Protein AF-A0A074TJ88-F1 (afdb_monomer)

Solvent-accessible surface area (backbone atoms only — not comparable to full-atom values): 9014 Å² total; per-residue (Å²): 134,86,76,82,74,73,78,75,75,87,79,49,39,35,32,52,42,51,33,33,94,78,46,68,52,64,68,56,38,50,53,53,40,47,74,76,58,37,56,82,38,67,63,86,94,41,81,66,31,51,64,37,67,26,76,48,62,94,65,86,77,88,73,52,76,86,62,36,51,47,54,51,55,48,52,56,52,35,54,70,69,42,53,66,75,23,32,40,35,22,57,31,51,48,57,56,15,88,34,39,71,50,24,49,54,45,51,56,52,42,34,71,16,40,25,29,44,31,30,57,48,41,91,97,70,50,58,50,76,46,53,83,85,62,88,54,63,70,56,35,52,48,11,45,52,49,46,49,50,41,52,52,55,56,56,62,78,74,111

Structure (mmCIF, N/CA/C/O backbone):
data_AF-A0A074TJ88-F1
#
_entry.id   AF-A0A074TJ88-F1
#
loop_
_atom_site.group_PDB
_atom_site.id
_atom_site.type_symbol
_atom_site.label_atom_id
_atom_site.label_alt_id
_atom_site.label_comp_id
_atom_site.label_asym_id
_atom_site.label_entity_id
_atom_site.label_seq_id
_atom_site.pdbx_PDB_ins_code
_atom_site.Cartn_x
_atom_site.Cartn_y
_atom_site.Cartn_z
_atom_site.occupancy
_atom_site.B_iso_or_equiv
_atom_site.auth_seq_id
_atom_site.auth_comp_id
_atom_site.auth_asym_id
_atom_site.auth_atom_id
_atom_site.pdbx_PDB_model_num
ATOM 1 N N . MET A 1 1 ? -37.542 12.153 -9.219 1.00 39.81 1 MET A N 1
ATOM 2 C CA . MET A 1 1 ? -37.412 10.948 -8.377 1.00 39.81 1 MET A CA 1
ATOM 3 C C . MET A 1 1 ? -36.033 11.041 -7.767 1.00 39.81 1 MET A C 1
ATOM 5 O O . MET A 1 1 ? -35.062 10.624 -8.385 1.00 39.81 1 MET A O 1
ATOM 9 N N . ASP A 1 2 ? -35.945 11.736 -6.639 1.00 44.16 2 ASP A N 1
ATOM 10 C CA . ASP A 1 2 ? -34.707 11.843 -5.881 1.00 44.16 2 ASP A CA 1
ATOM 11 C C . ASP A 1 2 ? -34.489 10.497 -5.201 1.00 44.16 2 ASP A C 1
ATOM 13 O O . ASP A 1 2 ? -35.226 10.100 -4.301 1.00 44.16 2 ASP A O 1
ATOM 17 N N . ILE A 1 3 ? -33.546 9.729 -5.740 1.00 47.38 3 ILE A N 1
ATOM 18 C CA . ILE A 1 3 ? -33.059 8.529 -5.078 1.00 47.38 3 ILE A CA 1
ATOM 19 C C . ILE A 1 3 ? -32.165 9.051 -3.961 1.00 47.38 3 ILE A C 1
ATOM 21 O O . ILE A 1 3 ? -31.015 9.412 -4.216 1.00 47.38 3 ILE A O 1
ATOM 25 N N . ASP A 1 4 ? -32.707 9.113 -2.747 1.00 45.78 4 ASP A N 1
ATOM 26 C CA . ASP A 1 4 ? -31.917 9.218 -1.525 1.00 45.78 4 ASP A CA 1
ATOM 27 C C . ASP A 1 4 ? -30.927 8.046 -1.511 1.00 45.78 4 ASP A C 1
ATOM 29 O O . ASP A 1 4 ? -31.237 6.927 -1.091 1.00 45.78 4 ASP A O 1
ATOM 33 N N . LYS A 1 5 ? -29.722 8.279 -2.040 1.00 50.97 5 LYS A N 1
ATOM 34 C CA . LYS A 1 5 ? -28.580 7.395 -1.837 1.00 50.97 5 LYS A CA 1
ATOM 35 C C . LYS A 1 5 ? -28.276 7.452 -0.345 1.00 50.97 5 LYS A C 1
ATOM 37 O O . LYS A 1 5 ? -27.630 8.389 0.115 1.00 50.97 5 LYS A O 1
ATOM 42 N N . LYS A 1 6 ? -28.760 6.464 0.411 1.00 50.66 6 LYS A N 1
ATOM 43 C CA . LYS A 1 6 ? -28.218 6.176 1.740 1.00 50.66 6 LYS A CA 1
ATOM 44 C C . LYS A 1 6 ? -26.708 6.034 1.579 1.00 50.66 6 LYS A C 1
ATOM 46 O O . LYS A 1 6 ? -26.261 5.219 0.776 1.00 50.66 6 LYS A O 1
ATOM 51 N N . GLU A 1 7 ? -25.948 6.871 2.277 1.00 57.66 7 GLU A N 1
ATOM 52 C CA . GLU A 1 7 ? -24.503 6.703 2.367 1.00 57.66 7 GLU A CA 1
ATOM 53 C C . GLU A 1 7 ? -24.240 5.321 2.968 1.00 57.66 7 GLU A C 1
ATOM 55 O O . GLU A 1 7 ? -24.730 5.013 4.058 1.00 57.66 7 GLU A O 1
ATOM 60 N N . ASP A 1 8 ? -23.535 4.461 2.230 1.00 61.97 8 ASP A N 1
ATOM 61 C CA . ASP A 1 8 ? -23.137 3.165 2.762 1.00 61.97 8 ASP A CA 1
ATOM 62 C C . ASP A 1 8 ? -22.222 3.400 3.973 1.00 61.97 8 ASP A C 1
ATOM 64 O O . ASP A 1 8 ? -21.281 4.201 3.881 1.00 61.97 8 ASP A O 1
ATOM 68 N N . PRO A 1 9 ? -22.472 2.731 5.114 1.00 72.88 9 PRO A N 1
ATOM 69 C CA . PRO A 1 9 ? -21.611 2.864 6.276 1.00 72.88 9 PRO A CA 1
ATOM 70 C C . PRO A 1 9 ? -20.179 2.465 5.907 1.00 72.88 9 PRO A C 1
ATOM 72 O O . PRO A 1 9 ? -19.951 1.537 5.124 1.00 72.88 9 PRO A O 1
ATOM 75 N N . PHE A 1 10 ? -19.203 3.179 6.471 1.00 84.69 10 PHE A N 1
ATOM 76 C CA . PHE A 1 10 ? -17.795 2.874 6.250 1.00 84.69 10 PHE A CA 1
ATOM 77 C C . PHE A 1 10 ? -17.497 1.421 6.649 1.00 84.69 10 PHE A C 1
ATOM 79 O O . PHE A 1 10 ? -17.862 0.980 7.737 1.00 84.69 10 PHE A O 1
ATOM 86 N N . ASN A 1 11 ? -16.848 0.677 5.756 1.00 87.25 11 ASN A N 1
ATOM 87 C CA . ASN A 1 11 ? -16.689 -0.774 5.864 1.00 87.25 11 ASN A CA 1
ATOM 88 C C . ASN A 1 11 ? -15.277 -1.213 6.293 1.00 87.25 11 ASN A C 1
ATOM 90 O O . ASN A 1 11 ? -14.904 -2.365 6.069 1.00 87.25 11 ASN A O 1
ATOM 94 N N . GLY A 1 12 ? -14.478 -0.297 6.848 1.00 91.75 12 GLY A N 1
ATOM 95 C CA . GLY A 1 12 ? -13.109 -0.582 7.285 1.00 91.75 12 GLY A CA 1
ATOM 96 C C . GLY A 1 12 ? -12.095 -0.722 6.147 1.00 91.75 12 GLY A C 1
ATOM 97 O O . GLY A 1 12 ? -10.957 -1.113 6.390 1.00 91.75 12 GLY A O 1
ATOM 98 N N . LYS A 1 13 ? -12.469 -0.439 4.890 1.00 95.00 13 LYS A N 1
ATOM 99 C CA . LYS A 1 13 ? -11.577 -0.584 3.730 1.00 95.00 13 LYS A CA 1
ATOM 100 C C . LYS A 1 13 ? -11.012 0.754 3.278 1.00 95.00 13 LYS A C 1
ATOM 102 O O . LYS A 1 13 ? -11.714 1.587 2.706 1.00 95.00 13 LYS A O 1
ATOM 107 N N . TRP A 1 14 ? -9.709 0.906 3.455 1.00 96.06 14 TRP A N 1
ATOM 108 C CA . TRP A 1 14 ? -8.914 2.029 2.972 1.00 96.06 14 TRP A CA 1
ATOM 109 C C . TRP A 1 14 ? -8.156 1.637 1.707 1.00 96.06 14 TRP A C 1
ATOM 111 O O . TRP A 1 14 ? -7.778 0.481 1.539 1.00 96.06 14 TRP A O 1
ATOM 121 N N . ALA A 1 15 ? -7.863 2.595 0.829 1.00 96.88 15 ALA A N 1
ATOM 122 C CA . ALA A 1 15 ? -6.981 2.378 -0.314 1.00 96.88 15 ALA A CA 1
ATOM 123 C C . ALA A 1 15 ? -5.859 3.403 -0.354 1.00 96.88 15 ALA A C 1
ATOM 125 O O . ALA A 1 15 ? -6.098 4.610 -0.338 1.00 96.88 15 ALA A O 1
ATOM 126 N N . VAL A 1 16 ? -4.628 2.921 -0.499 1.00 96.94 16 VAL A N 1
ATOM 127 C CA . VAL A 1 16 ? -3.475 3.776 -0.763 1.00 96.94 16 VAL A CA 1
ATOM 128 C C . VAL A 1 16 ? -3.152 3.720 -2.252 1.00 96.94 16 VAL A C 1
ATOM 130 O O . VAL A 1 16 ? -2.749 2.692 -2.793 1.00 96.94 16 VAL A O 1
ATOM 133 N N . VAL A 1 17 ? -3.306 4.859 -2.920 1.00 96.31 17 VAL A N 1
ATOM 134 C CA . VAL A 1 17 ? -3.039 5.036 -4.348 1.00 96.31 17 VAL A CA 1
ATOM 135 C C . VAL A 1 17 ? -1.727 5.788 -4.502 1.00 96.31 17 VAL A C 1
ATOM 137 O O . VAL A 1 17 ? -1.605 6.937 -4.084 1.00 96.31 17 VAL A O 1
ATOM 140 N N . THR A 1 18 ? -0.739 5.145 -5.119 1.00 95.25 18 THR A N 1
ATOM 141 C CA . THR A 1 18 ? 0.591 5.741 -5.316 1.00 95.25 18 THR A CA 1
ATOM 142 C C . THR A 1 18 ? 0.821 5.988 -6.795 1.00 95.25 18 THR A C 1
ATOM 144 O O . THR A 1 18 ? 0.928 5.042 -7.573 1.00 95.25 18 THR A O 1
ATOM 147 N N . VAL A 1 19 ? 0.887 7.251 -7.205 1.00 94.56 19 VAL A N 1
ATOM 148 C CA . VAL A 1 19 ? 1.041 7.630 -8.613 1.00 94.56 19 VAL A CA 1
ATOM 149 C C . VAL A 1 19 ? 2.522 7.822 -8.929 1.00 94.56 19 VAL A C 1
ATOM 151 O O . VAL A 1 19 ? 3.190 8.693 -8.371 1.00 94.56 19 VAL A O 1
ATOM 154 N N . ASN A 1 20 ? 3.044 6.963 -9.803 1.00 93.25 20 ASN A N 1
ATOM 155 C CA . ASN A 1 20 ? 4.408 7.010 -10.322 1.00 93.25 20 ASN A CA 1
ATOM 156 C C . ASN A 1 20 ? 4.470 6.277 -11.672 1.00 93.25 20 ASN A C 1
ATOM 158 O O . ASN A 1 20 ? 3.699 5.351 -11.906 1.00 93.25 20 ASN A O 1
ATOM 162 N N . GLU A 1 21 ? 5.428 6.620 -12.534 1.00 90.31 21 GLU A N 1
ATOM 163 C CA . GLU A 1 21 ? 5.582 6.029 -13.874 1.00 90.31 21 GLU A CA 1
ATOM 164 C C . GLU A 1 21 ? 5.911 4.528 -13.863 1.00 90.31 21 GLU A C 1
ATOM 166 O O . GLU A 1 21 ? 5.828 3.860 -14.892 1.00 90.31 21 GLU A O 1
ATOM 171 N N . ARG A 1 22 ? 6.335 3.993 -12.713 1.00 89.06 22 ARG A N 1
ATOM 172 C CA . ARG A 1 22 ? 6.647 2.570 -12.519 1.00 89.06 22 ARG A CA 1
ATOM 173 C C . ARG A 1 22 ? 5.455 1.737 -12.047 1.00 89.06 22 ARG A C 1
AT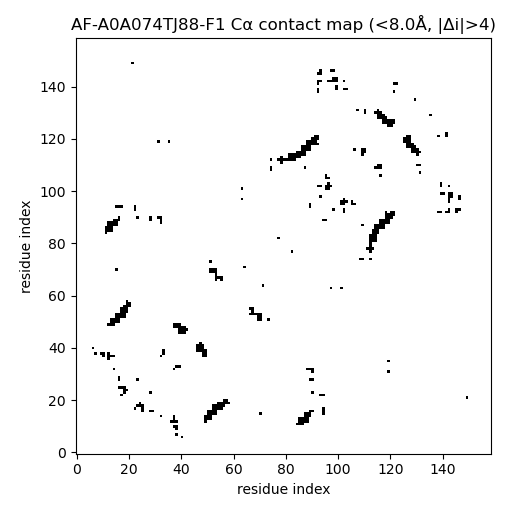OM 175 O O . ARG A 1 22 ? 5.587 0.521 -11.962 1.00 89.06 22 ARG A O 1
ATOM 182 N N . LEU A 1 23 ? 4.345 2.378 -11.698 1.00 92.62 23 LEU A N 1
ATOM 183 C CA . LEU A 1 23 ? 3.184 1.756 -11.066 1.00 92.62 23 LEU A CA 1
ATOM 184 C C . LEU A 1 23 ? 1.989 1.740 -12.033 1.00 92.62 23 LEU A C 1
ATOM 186 O O . LEU A 1 23 ? 1.999 2.474 -13.025 1.00 92.62 23 LEU A O 1
ATOM 190 N N . PRO A 1 24 ? 0.945 0.933 -11.762 1.00 93.31 24 PRO A N 1
ATOM 191 C CA . PRO A 1 24 ? -0.325 1.050 -12.472 1.00 93.31 24 PRO A CA 1
ATOM 192 C C . PRO A 1 24 ? -0.846 2.490 -12.440 1.00 93.31 24 PRO A C 1
ATOM 194 O O . PRO A 1 24 ? -0.576 3.240 -11.498 1.00 93.31 24 PRO A O 1
ATOM 197 N N . SER A 1 25 ? -1.612 2.892 -13.452 1.00 94.50 25 SER A N 1
ATOM 198 C CA . SER A 1 25 ? -2.130 4.265 -13.505 1.00 94.50 25 SER A CA 1
ATOM 199 C C . SER A 1 25 ? -3.029 4.578 -12.301 1.00 94.50 25 SER A C 1
ATOM 201 O O . SER A 1 25 ? -3.638 3.680 -11.717 1.00 94.50 25 SER A O 1
ATOM 203 N N . ARG A 1 26 ? -3.176 5.864 -11.950 1.00 94.94 26 ARG A N 1
ATOM 204 C CA . ARG A 1 26 ? -4.098 6.291 -10.881 1.00 94.94 26 ARG A CA 1
ATOM 205 C C . ARG A 1 26 ? -5.504 5.712 -11.079 1.00 94.94 26 ARG A C 1
ATOM 207 O O . ARG A 1 26 ? -6.082 5.182 -10.137 1.00 94.94 26 ARG A O 1
ATOM 214 N N . GLY A 1 27 ? -6.034 5.804 -12.301 1.00 92.81 27 GLY A N 1
ATOM 215 C CA . GLY A 1 27 ? -7.368 5.300 -12.633 1.00 92.81 27 GLY A CA 1
ATOM 216 C C . GLY A 1 27 ? -7.483 3.787 -12.459 1.00 92.81 27 GLY A C 1
ATOM 217 O O . GLY A 1 27 ? -8.472 3.309 -11.915 1.00 92.81 27 GLY A O 1
ATOM 218 N N . GLU A 1 28 ? -6.450 3.037 -12.841 1.00 94.56 28 GLU A N 1
ATOM 219 C CA . GLU A 1 28 ? -6.421 1.583 -12.680 1.00 94.56 28 GLU A CA 1
ATOM 220 C C . GLU A 1 28 ? -6.361 1.159 -11.206 1.00 94.56 28 GLU A C 1
ATOM 222 O O . GLU A 1 28 ? -7.078 0.247 -10.799 1.00 94.56 28 GLU A O 1
ATOM 227 N N . GLN A 1 29 ? -5.556 1.841 -10.385 1.00 95.94 29 GLN A N 1
ATOM 228 C CA . GLN A 1 29 ? -5.499 1.572 -8.945 1.00 95.94 29 GLN A CA 1
ATOM 229 C C . GLN A 1 29 ? -6.853 1.835 -8.273 1.00 95.94 29 GLN A C 1
ATOM 231 O O . GLN A 1 29 ? -7.316 1.000 -7.500 1.00 95.94 29 GLN A O 1
ATOM 236 N N . ILE A 1 30 ? -7.510 2.953 -8.608 1.00 94.00 30 ILE A N 1
ATOM 237 C CA . ILE A 1 30 ? -8.842 3.298 -8.085 1.00 94.00 30 ILE A CA 1
ATOM 238 C C . ILE A 1 30 ? -9.888 2.277 -8.543 1.00 94.00 30 ILE A C 1
ATOM 240 O O . ILE A 1 30 ? -10.675 1.802 -7.730 1.00 94.00 30 ILE A O 1
ATOM 244 N N . ALA A 1 31 ? -9.882 1.887 -9.821 1.00 91.19 31 ALA A N 1
ATOM 245 C CA . ALA A 1 31 ? -10.827 0.901 -10.341 1.00 91.19 31 ALA A CA 1
ATOM 246 C C . ALA A 1 31 ? -10.697 -0.456 -9.628 1.00 91.19 31 ALA A C 1
ATOM 248 O O . ALA A 1 31 ? -11.706 -1.065 -9.278 1.00 91.19 31 ALA A O 1
ATOM 249 N N . ARG A 1 32 ? -9.465 -0.908 -9.354 1.00 94.50 32 ARG A N 1
ATOM 250 C CA . ARG A 1 32 ? -9.207 -2.140 -8.589 1.00 94.50 32 ARG A CA 1
ATOM 251 C C . ARG A 1 32 ? -9.620 -2.007 -7.118 1.00 94.50 32 ARG A C 1
ATOM 253 O O . ARG A 1 32 ? -10.215 -2.931 -6.574 1.00 94.50 32 ARG A O 1
ATOM 260 N N . ALA A 1 33 ? -9.358 -0.858 -6.493 1.00 94.25 33 ALA A N 1
ATOM 261 C CA . ALA A 1 33 ? -9.783 -0.569 -5.122 1.00 94.25 33 ALA A CA 1
ATOM 262 C C . ALA A 1 33 ? -11.315 -0.608 -4.980 1.00 94.25 33 ALA A C 1
ATOM 264 O O . ALA A 1 33 ? -11.846 -1.241 -4.067 1.00 94.25 33 ALA A O 1
ATOM 265 N N . ARG A 1 34 ? -12.028 -0.007 -5.940 1.00 91.75 34 ARG A N 1
ATOM 266 C CA . ARG A 1 34 ? -13.490 -0.077 -6.049 1.00 91.75 34 ARG A CA 1
ATOM 267 C C . ARG A 1 34 ? -13.973 -1.510 -6.239 1.00 91.75 34 ARG A C 1
ATOM 269 O O . ARG A 1 34 ? -14.884 -1.931 -5.540 1.00 91.75 34 ARG A O 1
ATOM 276 N N . ALA A 1 35 ? -13.358 -2.267 -7.149 1.00 91.19 35 ALA A N 1
ATOM 277 C CA . ALA A 1 35 ? -13.733 -3.660 -7.403 1.00 91.19 35 ALA A CA 1
ATOM 278 C C . ALA A 1 35 ? -13.570 -4.553 -6.160 1.00 91.19 35 ALA A C 1
ATOM 280 O O . ALA A 1 35 ? -14.341 -5.486 -5.963 1.00 91.19 35 ALA A O 1
ATOM 281 N N . TRP A 1 36 ? -12.593 -4.250 -5.304 1.00 93.38 36 TRP A N 1
ATOM 282 C CA . TRP A 1 36 ? -12.410 -4.918 -4.015 1.00 93.38 36 TRP A CA 1
ATOM 283 C C . TRP A 1 36 ? -13.403 -4.456 -2.927 1.00 93.38 36 TRP A C 1
ATOM 285 O O . TRP A 1 36 ? -13.647 -5.171 -1.948 1.00 93.38 36 TRP A O 1
ATOM 295 N N . GLY A 1 37 ? -14.013 -3.282 -3.100 1.00 90.50 37 GLY A N 1
ATOM 296 C CA . GLY A 1 37 ? -15.089 -2.774 -2.251 1.00 90.50 37 GLY A CA 1
ATOM 297 C C . GLY A 1 37 ? -14.702 -1.618 -1.333 1.00 90.50 37 GLY A C 1
ATOM 298 O O . GLY A 1 37 ? -15.297 -1.493 -0.269 1.00 90.50 37 GLY A O 1
ATOM 299 N N . VAL A 1 38 ? -13.721 -0.786 -1.695 1.00 89.56 38 VAL A N 1
ATOM 300 C CA . VAL A 1 38 ? -13.517 0.506 -1.009 1.00 89.56 38 VAL A CA 1
ATOM 301 C C . VAL A 1 38 ? -14.775 1.355 -1.167 1.00 89.56 38 VAL A C 1
ATOM 303 O O . VAL A 1 38 ? -15.256 1.526 -2.289 1.00 89.56 38 VAL A O 1
ATOM 306 N N . THR A 1 39 ? -15.305 1.865 -0.052 1.00 80.25 39 THR A N 1
ATOM 307 C CA . THR A 1 39 ? -16.507 2.707 -0.058 1.00 80.25 39 THR A CA 1
ATOM 308 C C . THR A 1 39 ? -16.251 3.964 -0.879 1.00 80.25 39 THR A C 1
ATOM 310 O O . THR A 1 39 ? -15.389 4.779 -0.536 1.00 80.25 39 THR A O 1
ATOM 313 N N . GLU A 1 40 ? -17.014 4.120 -1.959 1.00 71.81 40 GLU A N 1
ATOM 314 C CA . GLU A 1 40 ? -16.989 5.333 -2.762 1.00 71.81 40 GLU A CA 1
ATOM 315 C C . GLU A 1 40 ? -17.934 6.364 -2.168 1.00 71.81 40 GLU A C 1
ATOM 317 O O . GLU A 1 40 ? -19.133 6.114 -2.038 1.00 71.81 40 GLU A O 1
ATOM 322 N N . SER A 1 41 ? -17.409 7.540 -1.841 1.00 69.19 41 SER A N 1
ATOM 323 C CA . SER A 1 41 ? -18.233 8.653 -1.396 1.00 69.19 41 SER A CA 1
ATOM 324 C C . SER A 1 41 ? -17.824 9.939 -2.100 1.00 69.19 41 SER A C 1
ATOM 326 O O . SER A 1 41 ? -16.646 10.263 -2.252 1.00 69.19 41 SER A O 1
ATOM 328 N N . MET A 1 42 ? -18.830 10.667 -2.573 1.00 65.81 42 MET A N 1
ATOM 329 C CA . MET A 1 42 ? -18.674 11.916 -3.303 1.00 65.81 42 MET A CA 1
ATOM 330 C C . MET A 1 42 ? -19.465 12.989 -2.569 1.00 65.81 42 MET A C 1
ATOM 332 O O . MET A 1 42 ? -20.689 12.917 -2.506 1.00 65.81 42 MET A O 1
ATOM 336 N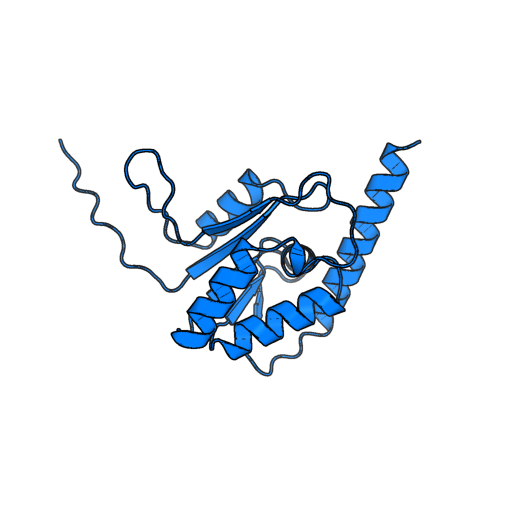 N . LEU A 1 43 ? -18.780 14.018 -2.073 1.00 54.94 43 LEU A N 1
ATOM 337 C CA . LEU A 1 43 ? -19.422 15.205 -1.519 1.00 54.94 43 LEU A CA 1
ATOM 338 C C . LEU A 1 43 ? -19.354 16.324 -2.562 1.00 54.94 43 LEU A C 1
ATOM 340 O O . LEU A 1 43 ? -18.319 16.969 -2.770 1.00 54.94 43 LEU A O 1
ATOM 344 N N . GLY A 1 44 ? -20.454 16.510 -3.291 1.00 72.38 44 GLY A N 1
ATOM 345 C CA . GLY A 1 44 ? -20.488 17.369 -4.473 1.00 72.38 44 GLY A CA 1
ATOM 346 C C . GLY A 1 44 ? -19.592 16.818 -5.590 1.00 72.38 44 GLY A C 1
ATOM 347 O O . GLY A 1 44 ? -19.815 15.721 -6.090 1.00 72.38 44 GLY A O 1
ATOM 348 N N . ARG A 1 45 ? -18.564 17.579 -5.996 1.00 64.25 45 ARG A N 1
ATOM 349 C CA . ARG A 1 45 ? -17.552 17.140 -6.988 1.00 64.25 45 ARG A CA 1
ATOM 350 C C . ARG A 1 45 ? -16.276 16.581 -6.352 1.00 64.25 45 ARG A C 1
ATOM 352 O O . ARG A 1 45 ? -15.316 16.302 -7.067 1.00 64.25 45 ARG A O 1
ATOM 359 N N . LYS A 1 46 ? -16.228 16.485 -5.023 1.00 53.03 46 LYS A N 1
ATOM 360 C CA . LYS A 1 46 ? -15.036 16.071 -4.290 1.00 53.03 46 LYS A CA 1
ATOM 361 C C . LYS A 1 46 ? -15.170 14.614 -3.872 1.00 53.03 46 LYS A C 1
ATOM 363 O O . LYS A 1 46 ? -16.129 14.251 -3.200 1.00 53.03 46 LYS A O 1
ATOM 368 N N . ASP A 1 47 ? -14.185 13.822 -4.262 1.00 61.78 47 ASP A N 1
ATOM 369 C CA . ASP A 1 47 ? -14.024 12.449 -3.803 1.00 61.78 47 ASP A CA 1
ATOM 370 C C . ASP A 1 47 ? -13.595 12.464 -2.329 1.00 61.78 47 ASP A C 1
ATOM 372 O O . ASP A 1 47 ? -12.545 13.019 -1.984 1.00 61.78 47 ASP A O 1
ATOM 376 N N . ILE A 1 48 ? -14.468 11.943 -1.469 1.00 67.19 48 ILE A N 1
ATOM 377 C CA . ILE A 1 48 ? -14.254 11.763 -0.028 1.00 67.19 48 ILE A CA 1
ATOM 378 C C . ILE A 1 48 ? -14.226 10.275 0.342 1.00 67.19 48 ILE A C 1
ATOM 380 O O . ILE A 1 48 ? -14.368 9.925 1.511 1.00 67.19 48 ILE A O 1
ATOM 384 N N . SER A 1 49 ? -14.045 9.401 -0.651 1.00 76.38 49 SER A N 1
ATOM 385 C CA . SER A 1 49 ? -13.809 7.976 -0.439 1.00 76.38 49 SER A CA 1
ATOM 386 C C . SER A 1 49 ? -12.599 7.772 0.473 1.00 76.38 49 SER A C 1
ATOM 388 O O . SER A 1 49 ? -11.750 8.659 0.614 1.00 76.38 49 SER A O 1
ATOM 390 N N . ALA A 1 50 ? -12.476 6.579 1.053 1.00 88.31 50 ALA A N 1
ATOM 391 C CA . ALA A 1 50 ? -11.357 6.180 1.909 1.00 88.31 50 ALA A CA 1
ATOM 392 C C . ALA A 1 50 ? -10.040 5.987 1.115 1.00 88.31 50 ALA A C 1
ATOM 394 O O . ALA A 1 50 ? -9.385 4.948 1.189 1.00 88.31 50 ALA A O 1
ATOM 395 N N . LEU A 1 51 ? -9.663 6.987 0.311 1.00 92.12 51 LEU A N 1
ATOM 396 C CA . LEU A 1 51 ? -8.547 7.003 -0.624 1.00 92.12 51 LEU A CA 1
ATOM 397 C C . LEU A 1 51 ? -7.441 7.940 -0.138 1.00 92.12 51 LEU A C 1
ATOM 399 O O . LEU A 1 51 ? -7.623 9.147 0.029 1.00 92.12 51 LEU A O 1
ATOM 403 N N . ILE A 1 52 ? -6.246 7.383 -0.005 1.00 94.75 52 ILE A N 1
ATOM 404 C CA . ILE A 1 52 ? -5.025 8.092 0.339 1.00 94.75 52 ILE A CA 1
ATOM 405 C C . ILE A 1 52 ? -4.174 8.159 -0.922 1.00 94.75 52 ILE A C 1
ATOM 407 O O . ILE A 1 52 ? -3.598 7.160 -1.345 1.00 94.75 52 ILE A O 1
ATOM 411 N N . VAL A 1 53 ? -4.113 9.334 -1.548 1.00 94.62 53 VAL A N 1
ATOM 412 C CA . VAL A 1 53 ? -3.406 9.514 -2.823 1.00 94.62 53 VAL A CA 1
ATOM 413 C C . VAL A 1 53 ? -2.067 10.206 -2.599 1.00 94.62 53 VAL A C 1
ATOM 415 O O . VAL A 1 53 ? -2.032 11.389 -2.267 1.00 94.62 53 VAL A O 1
ATOM 418 N N . ASP A 1 54 ? -0.974 9.492 -2.847 1.00 94.19 54 ASP A N 1
ATOM 419 C CA . ASP A 1 54 ? 0.364 10.071 -2.957 1.00 94.19 54 ASP A CA 1
ATOM 420 C C . ASP A 1 54 ? 0.776 10.147 -4.430 1.00 94.19 54 ASP A C 1
ATOM 422 O O . ASP A 1 54 ? 0.994 9.127 -5.085 1.00 94.19 54 ASP A O 1
ATOM 426 N N . ASP A 1 55 ? 0.897 11.367 -4.955 1.00 94.06 55 ASP A N 1
ATOM 427 C CA . ASP A 1 55 ? 1.417 11.611 -6.301 1.00 94.06 55 ASP A CA 1
ATOM 428 C C . ASP A 1 55 ? 2.896 11.995 -6.240 1.00 94.06 55 ASP A C 1
ATOM 430 O O . ASP A 1 55 ? 3.276 13.070 -5.768 1.00 94.06 55 ASP A O 1
ATOM 434 N N . VAL A 1 56 ? 3.736 11.080 -6.716 1.00 93.38 56 VAL A N 1
ATOM 435 C CA . VAL A 1 56 ? 5.192 11.226 -6.773 1.00 93.38 56 VAL A CA 1
ATOM 436 C C . VAL A 1 56 ? 5.701 11.100 -8.212 1.00 93.38 56 VAL A C 1
ATOM 438 O O . VAL A 1 56 ? 6.830 10.659 -8.454 1.00 93.38 56 VAL A O 1
ATOM 441 N N . THR A 1 57 ? 4.878 11.501 -9.181 1.00 91.12 57 THR A N 1
ATOM 442 C CA . THR A 1 57 ? 5.241 11.548 -10.603 1.00 91.12 57 THR A CA 1
ATOM 443 C C . THR A 1 57 ? 6.456 12.454 -10.822 1.00 91.12 57 THR A C 1
ATOM 445 O O . THR A 1 57 ? 6.626 13.497 -10.184 1.00 91.12 57 THR A O 1
ATOM 448 N N . GLY A 1 58 ? 7.369 12.025 -11.689 1.00 85.88 58 GLY A N 1
ATOM 449 C CA . GLY A 1 58 ? 8.610 12.723 -12.008 1.00 85.88 58 GLY A CA 1
ATOM 450 C C . GLY A 1 58 ? 9.672 12.685 -10.905 1.00 85.88 58 GLY A C 1
ATOM 451 O O . GLY A 1 58 ? 10.783 13.182 -11.110 1.00 85.88 58 GLY A O 1
ATOM 452 N N . LYS A 1 59 ? 9.389 12.100 -9.733 1.00 87.00 59 LYS A N 1
ATOM 453 C CA . LYS A 1 59 ? 10.341 12.060 -8.617 1.00 87.00 59 LYS A CA 1
ATOM 454 C C . LYS A 1 59 ? 11.351 10.928 -8.790 1.00 87.00 59 LYS A C 1
ATOM 456 O O . LYS A 1 59 ? 11.016 9.787 -9.101 1.00 87.00 59 LYS A O 1
ATOM 461 N N . ARG A 1 60 ? 12.625 11.253 -8.561 1.00 79.62 60 ARG A N 1
ATOM 462 C CA . ARG A 1 60 ? 13.742 10.300 -8.542 1.00 79.62 60 ARG A CA 1
ATOM 463 C C . ARG A 1 60 ? 14.421 10.394 -7.188 1.00 79.62 60 ARG A C 1
ATOM 465 O O . ARG A 1 60 ? 15.154 11.341 -6.936 1.00 79.62 60 ARG A O 1
ATOM 472 N N . THR A 1 61 ? 14.146 9.435 -6.316 1.00 83.25 61 THR A N 1
ATOM 473 C CA . THR A 1 61 ? 14.738 9.377 -4.981 1.00 83.25 61 THR A CA 1
ATOM 474 C C . THR A 1 61 ? 14.827 7.931 -4.511 1.00 83.25 61 THR A C 1
ATOM 476 O O . THR A 1 61 ? 14.159 7.044 -5.045 1.00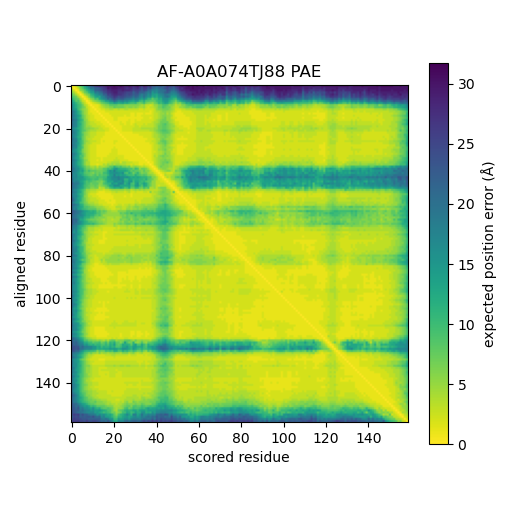 83.25 61 THR A O 1
ATOM 479 N N . THR A 1 62 ? 15.655 7.705 -3.503 1.00 76.94 62 THR A N 1
ATOM 480 C CA . THR A 1 62 ? 15.638 6.509 -2.656 1.00 76.94 62 THR A CA 1
ATOM 481 C C . THR A 1 62 ? 15.006 6.801 -1.291 1.00 76.94 62 THR A C 1
ATOM 483 O O . THR A 1 62 ? 14.532 5.881 -0.634 1.00 76.94 62 THR A O 1
ATOM 486 N N . ASN A 1 63 ? 14.920 8.079 -0.899 1.00 83.81 63 ASN A N 1
ATOM 487 C CA . ASN A 1 63 ? 14.217 8.546 0.293 1.00 83.81 63 ASN A CA 1
ATOM 488 C C . ASN A 1 63 ? 12.744 8.837 -0.037 1.00 83.81 63 ASN A C 1
ATOM 490 O O . ASN A 1 63 ? 12.356 9.977 -0.300 1.00 83.81 63 ASN A O 1
ATOM 494 N N . TRP A 1 64 ? 11.944 7.775 -0.084 1.00 85.12 64 TRP A N 1
ATOM 495 C CA . TRP A 1 64 ? 10.506 7.835 -0.348 1.00 85.12 64 TRP A CA 1
ATOM 496 C C . TRP A 1 64 ? 9.639 8.327 0.819 1.00 85.12 64 TRP A C 1
ATOM 498 O O . TRP A 1 64 ? 8.673 9.037 0.525 1.00 85.12 64 TRP A O 1
ATOM 508 N N . PRO A 1 65 ? 9.953 8.043 2.102 1.00 80.44 65 PRO A N 1
ATOM 509 C CA . PRO A 1 65 ? 9.119 8.488 3.221 1.00 80.44 65 PRO A CA 1
ATOM 510 C C . PRO A 1 65 ? 8.813 9.994 3.214 1.00 80.44 65 PRO A C 1
ATOM 512 O O . PRO A 1 65 ? 7.681 10.395 3.462 1.00 80.44 65 PRO A O 1
ATOM 515 N N . GLY A 1 66 ? 9.777 10.840 2.828 1.00 82.06 66 GLY A N 1
ATOM 516 C CA . GLY A 1 66 ? 9.576 12.296 2.748 1.00 82.06 66 GLY A CA 1
ATOM 517 C C . GLY A 1 66 ? 8.667 12.780 1.604 1.00 82.06 66 GLY A C 1
ATOM 518 O O . GLY A 1 66 ? 8.258 13.945 1.593 1.00 82.06 66 GLY A O 1
ATOM 519 N N . LEU A 1 67 ? 8.357 11.916 0.633 1.00 88.31 67 LEU A N 1
ATOM 520 C CA . LEU A 1 67 ? 7.500 12.233 -0.514 1.00 88.31 67 LEU A CA 1
ATOM 521 C C . LEU A 1 67 ? 6.090 11.647 -0.391 1.00 88.31 67 LEU A C 1
ATOM 523 O O . LEU A 1 67 ? 5.161 12.223 -0.952 1.00 88.31 67 LEU A O 1
ATOM 527 N N . LEU A 1 68 ? 5.917 10.559 0.364 1.00 92.38 68 LEU A N 1
ATOM 528 C CA . LEU A 1 68 ? 4.629 9.896 0.602 1.00 92.38 68 LEU A CA 1
ATOM 529 C C . LEU A 1 68 ? 3.878 10.528 1.785 1.00 92.38 68 LEU A C 1
ATOM 531 O O . LEU A 1 68 ? 3.565 9.888 2.790 1.00 92.38 68 LEU A O 1
ATOM 535 N N . LYS A 1 69 ? 3.655 11.842 1.692 1.00 92.81 69 LYS A N 1
ATOM 536 C CA . LYS A 1 69 ? 3.160 12.656 2.808 1.00 92.81 69 LYS A CA 1
ATOM 537 C C . LYS A 1 69 ? 1.733 12.298 3.209 1.00 92.81 69 LYS A C 1
ATOM 539 O O . LYS A 1 69 ? 1.409 12.382 4.390 1.00 92.81 69 LYS A O 1
ATOM 544 N N . LYS A 1 70 ? 0.868 11.937 2.256 1.00 93.56 70 LYS A N 1
ATOM 545 C CA . LYS A 1 70 ? -0.534 11.615 2.557 1.00 93.56 70 LYS A CA 1
ATOM 546 C C . LYS A 1 70 ? -0.629 10.295 3.301 1.00 93.56 70 LYS A C 1
ATOM 548 O O . LYS A 1 70 ? -1.331 10.235 4.306 1.00 93.56 70 LYS A O 1
ATOM 553 N N . ARG A 1 71 ? 0.136 9.288 2.876 1.00 94.19 71 ARG A N 1
ATOM 554 C CA . ARG A 1 71 ? 0.269 8.031 3.614 1.00 94.19 71 ARG A CA 1
ATOM 555 C C . ARG A 1 71 ? 0.861 8.228 5.004 1.00 94.19 71 ARG A C 1
ATOM 557 O O . ARG A 1 71 ? 0.337 7.644 5.941 1.00 94.19 71 ARG A O 1
ATOM 564 N N . ALA A 1 72 ? 1.899 9.049 5.156 1.00 93.62 72 ALA A N 1
ATOM 565 C CA . ALA A 1 72 ? 2.481 9.317 6.472 1.00 93.62 72 ALA A CA 1
ATOM 566 C C . ALA A 1 72 ? 1.441 9.905 7.442 1.00 93.62 72 ALA A C 1
ATOM 568 O O . ALA A 1 72 ? 1.196 9.331 8.497 1.00 93.62 72 ALA A O 1
ATOM 569 N N . VAL A 1 73 ? 0.744 10.970 7.026 1.00 94.00 73 VAL A N 1
ATOM 570 C CA . VAL A 1 73 ? -0.324 11.595 7.828 1.00 94.00 73 VAL A CA 1
ATOM 571 C C . VAL A 1 73 ? -1.437 10.600 8.158 1.00 94.00 73 VAL A C 1
ATOM 573 O O . VAL A 1 73 ? -1.911 10.564 9.288 1.00 94.00 73 VAL A O 1
ATOM 576 N N . PHE A 1 74 ? -1.844 9.777 7.191 1.00 94.62 74 PHE A N 1
ATOM 577 C CA . PHE A 1 74 ? -2.837 8.728 7.412 1.00 94.62 74 PHE A CA 1
ATOM 578 C C . PHE A 1 74 ? -2.394 7.740 8.501 1.00 94.62 74 PHE A C 1
ATOM 580 O O . PHE A 1 74 ? -3.142 7.503 9.444 1.00 94.62 74 PHE A O 1
ATOM 587 N N . LEU A 1 75 ? -1.172 7.209 8.411 1.00 94.94 75 LEU A N 1
ATOM 588 C CA . LEU A 1 75 ? -0.654 6.237 9.379 1.00 94.94 75 LEU A CA 1
ATOM 589 C C . LEU A 1 75 ? -0.434 6.847 10.767 1.00 94.94 75 LEU A C 1
ATOM 591 O O . LEU A 1 75 ? -0.574 6.145 11.763 1.00 94.94 75 LEU A O 1
ATOM 595 N N . ASP A 1 76 ? -0.134 8.141 10.860 1.00 94.88 76 ASP A N 1
ATOM 596 C CA . ASP A 1 76 ? -0.025 8.830 12.149 1.00 94.88 76 ASP A CA 1
ATOM 597 C C . ASP A 1 76 ? -1.390 8.986 12.834 1.00 94.88 76 ASP A C 1
ATOM 599 O O . ASP A 1 76 ? -1.518 8.733 14.035 1.00 94.88 76 ASP A O 1
ATOM 603 N N . VAL A 1 77 ? -2.435 9.312 12.066 1.00 94.00 77 VAL A N 1
ATOM 604 C CA . VAL A 1 77 ? -3.814 9.348 12.578 1.00 94.00 77 VAL A CA 1
ATOM 605 C C . VAL A 1 77 ? -4.266 7.947 12.993 1.00 94.00 77 VAL A C 1
ATOM 607 O O . VAL A 1 77 ? -4.747 7.765 14.112 1.00 94.00 77 VAL A O 1
ATOM 610 N N . MET A 1 78 ? -4.054 6.938 12.145 1.00 93.62 78 MET A N 1
ATOM 611 C CA . MET A 1 78 ? -4.466 5.563 12.449 1.00 93.62 78 MET A CA 1
ATOM 612 C C . MET A 1 78 ? -3.664 4.940 13.588 1.00 93.62 78 MET A C 1
ATOM 614 O O . MET A 1 78 ? -4.218 4.170 14.360 1.00 93.62 78 MET A O 1
ATOM 618 N N . GLY A 1 79 ? -2.400 5.323 13.774 1.00 92.81 79 GLY A N 1
ATOM 619 C CA . GLY A 1 79 ? -1.626 4.934 14.954 1.00 92.81 79 GLY A CA 1
ATOM 620 C C . GLY A 1 79 ? -2.175 5.508 16.264 1.00 92.81 79 GLY A C 1
ATOM 621 O O . GLY A 1 79 ? -1.888 4.963 17.323 1.00 92.81 79 GLY A O 1
ATOM 622 N N . THR A 1 80 ? -2.972 6.579 16.201 1.00 94.06 80 THR A N 1
ATOM 623 C CA . THR A 1 80 ? -3.639 7.163 17.375 1.00 94.06 80 THR A CA 1
ATOM 624 C C . THR A 1 80 ? -4.991 6.503 17.644 1.00 94.06 80 THR A C 1
ATOM 626 O O . THR A 1 80 ? -5.333 6.250 18.794 1.00 94.06 80 THR A O 1
ATOM 629 N N . VAL A 1 81 ? -5.767 6.235 16.589 1.00 93.00 81 VAL A N 1
ATOM 630 C CA . VAL A 1 81 ? -7.129 5.681 16.705 1.00 93.00 81 VAL A CA 1
ATOM 631 C C . VAL A 1 81 ? -7.124 4.159 16.875 1.00 93.00 81 VAL A C 1
ATOM 633 O O . VAL A 1 81 ? -8.019 3.626 17.522 1.00 93.00 81 VAL A O 1
ATOM 636 N N . LEU A 1 82 ? -6.117 3.476 16.323 1.00 92.88 82 LEU A N 1
ATOM 637 C CA . LEU A 1 82 ? -5.968 2.018 16.305 1.00 92.88 82 LEU A CA 1
ATOM 638 C C . LEU A 1 82 ? -7.223 1.286 15.793 1.00 92.88 82 LEU A C 1
ATOM 640 O O . LEU A 1 82 ? -7.852 0.540 16.549 1.00 92.88 82 LEU A O 1
ATOM 644 N N . PRO A 1 83 ? -7.621 1.491 14.522 1.00 91.69 83 PRO A N 1
ATOM 645 C CA . PRO A 1 83 ? -8.803 0.848 13.956 1.00 91.69 83 PRO A CA 1
ATOM 646 C C . PRO A 1 83 ? -8.540 -0.644 13.692 1.00 91.69 83 PRO A C 1
ATOM 648 O O . PRO A 1 83 ? -8.185 -1.061 12.590 1.00 91.69 83 PRO A O 1
ATOM 651 N N . ALA A 1 84 ? -8.671 -1.458 14.739 1.00 93.31 84 ALA A N 1
ATOM 652 C CA . ALA A 1 84 ? -8.373 -2.882 14.685 1.00 93.31 84 ALA A CA 1
ATOM 653 C C . ALA A 1 84 ? -9.222 -3.603 13.624 1.00 93.31 84 ALA A C 1
ATOM 655 O O . ALA A 1 84 ? -10.450 -3.542 13.653 1.00 93.31 84 ALA A O 1
ATOM 656 N N . GLY A 1 85 ? -8.559 -4.316 12.713 1.00 92.25 85 GLY A N 1
ATOM 657 C CA . GLY A 1 85 ? -9.210 -5.091 11.652 1.00 92.25 85 GLY A CA 1
ATOM 658 C C . GLY A 1 85 ? -9.543 -4.307 10.379 1.00 92.25 85 GLY A C 1
ATOM 659 O O . GLY A 1 85 ? -9.925 -4.932 9.385 1.00 92.25 85 GLY A O 1
ATOM 660 N N . ASP A 1 86 ? -9.344 -2.983 10.360 1.00 95.94 86 ASP A N 1
ATOM 661 C CA . ASP A 1 86 ? -9.406 -2.205 9.120 1.00 95.94 86 ASP A CA 1
ATOM 662 C C . ASP A 1 86 ? -8.332 -2.688 8.135 1.00 95.94 86 ASP A C 1
ATOM 664 O O . ASP A 1 86 ? -7.257 -3.149 8.517 1.00 95.94 86 ASP A O 1
ATOM 668 N N . GLN A 1 87 ? -8.614 -2.583 6.840 1.00 97.75 87 GLN A N 1
ATOM 669 C CA . GLN A 1 87 ? -7.798 -3.149 5.769 1.00 97.75 87 GLN A CA 1
ATOM 670 C C . GLN A 1 87 ? -7.282 -2.044 4.853 1.00 97.75 87 GLN A C 1
ATOM 672 O O . GLN A 1 87 ? -8.047 -1.193 4.398 1.00 97.75 87 GLN A O 1
ATOM 677 N N . VAL A 1 88 ? -5.991 -2.085 4.527 1.00 97.94 88 VAL A N 1
ATOM 678 C CA . VAL A 1 88 ? -5.346 -1.133 3.618 1.00 97.94 88 VAL A CA 1
ATOM 679 C C . VAL A 1 88 ? -5.032 -1.807 2.289 1.00 97.94 88 VAL A C 1
ATOM 681 O O . VAL A 1 88 ? -4.179 -2.689 2.206 1.00 97.94 88 VAL A O 1
ATOM 684 N N . PHE A 1 89 ? -5.704 -1.359 1.234 1.00 97.94 89 PHE A N 1
ATOM 685 C CA . PHE A 1 89 ? -5.520 -1.834 -0.129 1.00 97.94 89 PHE A CA 1
ATOM 686 C C . PHE A 1 89 ? -4.288 -1.234 -0.802 1.00 97.94 89 PHE A C 1
ATOM 688 O O . PHE A 1 89 ? -4.082 -0.016 -0.802 1.00 97.94 89 PHE A O 1
ATOM 695 N N . PHE A 1 90 ? -3.570 -2.104 -1.511 1.00 97.75 90 PHE A N 1
ATOM 696 C CA . PHE A 1 90 ? -2.565 -1.774 -2.512 1.00 97.75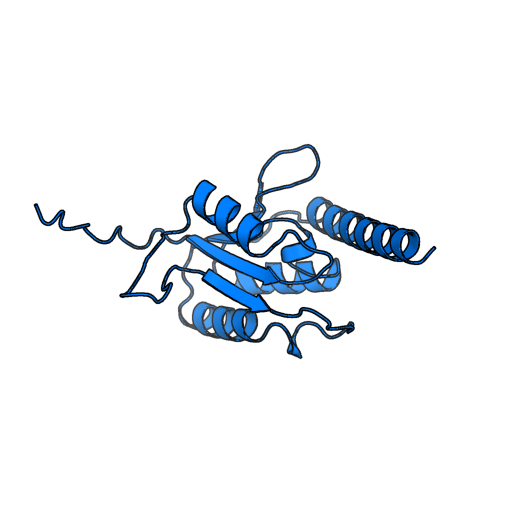 90 PHE A CA 1
ATOM 697 C C . PHE A 1 90 ? -2.815 -2.563 -3.800 1.00 97.75 90 PHE A C 1
ATOM 699 O O . PHE A 1 90 ? -3.091 -3.764 -3.784 1.00 97.75 90 PHE A O 1
ATOM 706 N N . ALA A 1 91 ? -2.676 -1.900 -4.950 1.00 96.38 91 ALA A N 1
ATOM 707 C CA . ALA A 1 91 ? -2.963 -2.531 -6.239 1.00 96.38 91 ALA A CA 1
ATOM 708 C C . ALA A 1 91 ? -1.938 -3.612 -6.631 1.00 96.38 91 ALA A C 1
ATOM 710 O O . ALA A 1 91 ? -2.306 -4.594 -7.273 1.00 96.38 91 ALA A O 1
ATOM 711 N N . THR A 1 92 ? -0.667 -3.409 -6.275 1.00 95.25 92 THR A N 1
ATOM 712 C CA . THR A 1 92 ? 0.470 -4.307 -6.552 1.00 95.25 92 THR A CA 1
ATOM 713 C C . THR A 1 92 ? 1.488 -4.219 -5.407 1.00 95.25 92 THR A C 1
ATOM 715 O O . THR A 1 92 ? 1.500 -3.193 -4.716 1.00 95.25 92 THR A O 1
ATOM 718 N N . PRO A 1 93 ? 2.359 -5.224 -5.208 1.00 95.81 93 PRO A N 1
ATOM 719 C CA . PRO A 1 93 ? 3.453 -5.184 -4.242 1.00 95.81 93 PRO A CA 1
ATOM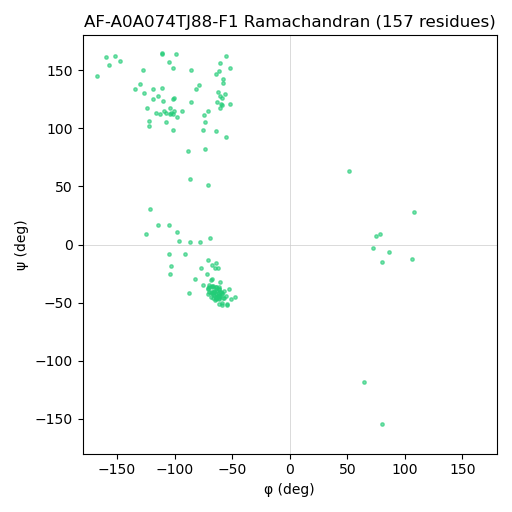 720 C C . PRO A 1 93 ? 4.273 -3.888 -4.305 1.00 95.81 93 PRO A C 1
ATOM 722 O O . PRO A 1 93 ? 4.501 -3.254 -3.275 1.00 95.81 93 PRO A O 1
ATOM 725 N N . LEU A 1 94 ? 4.647 -3.412 -5.500 1.00 94.69 94 LEU A N 1
ATOM 726 C CA . LEU A 1 94 ? 5.448 -2.189 -5.639 1.00 94.69 94 LEU A CA 1
ATOM 727 C C . LEU A 1 94 ? 4.699 -0.902 -5.223 1.00 94.69 94 LEU A C 1
ATOM 729 O O . LEU A 1 94 ? 5.339 0.114 -4.943 1.00 94.69 94 LEU A O 1
ATOM 733 N N . CYS A 1 95 ? 3.361 -0.924 -5.125 1.00 95.81 95 CYS A N 1
ATOM 734 C CA . CYS A 1 95 ? 2.577 0.180 -4.550 1.00 95.81 95 CYS A CA 1
ATOM 735 C C . CYS A 1 95 ? 2.737 0.282 -3.021 1.00 95.81 95 CYS A C 1
ATOM 737 O O . CYS A 1 95 ? 2.571 1.372 -2.463 1.00 95.81 95 CYS A O 1
ATOM 739 N N . ILE A 1 96 ? 3.067 -0.824 -2.341 1.00 96.50 96 ILE A N 1
ATOM 740 C CA . ILE A 1 96 ? 3.335 -0.844 -0.895 1.00 96.50 96 ILE A CA 1
ATOM 741 C C . ILE A 1 96 ? 4.631 -0.095 -0.616 1.00 96.50 96 ILE A C 1
ATOM 743 O O . ILE A 1 96 ? 4.683 0.759 0.259 1.00 96.50 96 ILE A O 1
ATOM 747 N N . GLY A 1 97 ? 5.671 -0.344 -1.404 1.00 94.81 97 GLY A N 1
ATOM 748 C CA . GLY A 1 97 ? 6.925 0.379 -1.297 1.00 94.81 97 GLY A CA 1
ATOM 749 C C . GLY A 1 97 ? 7.817 0.124 -2.498 1.00 94.81 97 GLY A C 1
ATOM 750 O O . GLY A 1 97 ? 7.886 -0.977 -3.026 1.00 94.81 97 GLY A O 1
ATOM 751 N N . PHE A 1 98 ? 8.558 1.152 -2.907 1.00 92.88 98 PHE A N 1
ATOM 752 C CA . PHE A 1 98 ? 9.466 1.105 -4.060 1.00 92.88 98 PHE A CA 1
ATOM 753 C C . PHE A 1 98 ? 10.719 0.219 -3.880 1.00 92.88 98 PHE A C 1
ATOM 755 O O . PHE A 1 98 ? 11.604 0.262 -4.736 1.00 92.88 98 PHE A O 1
ATOM 762 N N . SER A 1 99 ? 10.837 -0.520 -2.773 1.00 93.44 99 SER A N 1
ATOM 763 C CA . SER A 1 99 ? 11.876 -1.518 -2.481 1.00 93.44 99 SER A CA 1
ATOM 764 C C . SER A 1 99 ? 11.385 -2.478 -1.386 1.00 93.44 99 SER A C 1
ATOM 766 O O . SER A 1 99 ? 10.487 -2.095 -0.630 1.00 93.44 99 SER A O 1
ATOM 768 N N . PRO A 1 100 ? 11.987 -3.674 -1.225 1.00 96.25 100 PRO A N 1
ATOM 769 C CA . PRO A 1 100 ? 11.615 -4.606 -0.156 1.00 96.25 100 PRO A CA 1
ATOM 770 C C . PRO A 1 100 ? 11.697 -3.984 1.243 1.00 96.25 100 PRO A C 1
ATOM 772 O O . PRO A 1 100 ? 10.765 -4.096 2.031 1.00 96.25 100 PRO A O 1
ATOM 775 N N . ALA A 1 101 ? 12.770 -3.241 1.533 1.00 94.56 101 ALA A N 1
ATOM 776 C CA . ALA A 1 101 ? 12.933 -2.568 2.822 1.00 94.56 101 ALA A CA 1
ATOM 777 C C . ALA A 1 101 ? 11.830 -1.524 3.082 1.00 94.56 101 ALA A C 1
ATOM 779 O O . ALA A 1 101 ? 11.284 -1.452 4.179 1.00 94.56 101 ALA A O 1
ATOM 780 N N . HIS A 1 102 ? 11.466 -0.742 2.063 1.00 94.31 102 HIS A N 1
ATOM 781 C CA . HIS A 1 102 ? 10.413 0.265 2.185 1.00 94.31 102 HIS A CA 1
ATOM 782 C C . HIS A 1 102 ? 9.015 -0.365 2.306 1.00 94.31 102 HIS A C 1
ATOM 784 O O . HIS A 1 102 ? 8.182 0.119 3.073 1.00 94.31 102 HIS A O 1
ATOM 790 N N . ALA A 1 103 ? 8.760 -1.455 1.578 1.00 96.62 103 ALA A N 1
ATOM 791 C CA . ALA A 1 103 ? 7.514 -2.202 1.688 1.00 96.62 103 ALA A CA 1
ATOM 792 C C . ALA A 1 103 ? 7.365 -2.822 3.084 1.00 96.62 103 ALA A C 1
ATOM 794 O O . ALA A 1 103 ? 6.333 -2.618 3.716 1.00 96.62 103 ALA A O 1
ATOM 795 N N . ARG A 1 104 ? 8.419 -3.468 3.604 1.00 97.50 104 ARG A N 1
ATOM 796 C CA . ARG A 1 104 ? 8.461 -4.007 4.972 1.00 97.50 104 ARG A CA 1
ATOM 797 C C . ARG A 1 104 ? 8.135 -2.936 6.011 1.00 97.50 104 ARG A C 1
ATOM 799 O O . ARG A 1 104 ? 7.204 -3.118 6.784 1.00 97.50 104 ARG A O 1
ATOM 806 N N . GLN A 1 105 ? 8.827 -1.795 5.966 1.00 96.00 105 GLN A N 1
ATOM 807 C CA . GLN A 1 105 ? 8.574 -0.685 6.890 1.00 96.00 105 GLN A CA 1
ATOM 808 C C . GLN A 1 105 ? 7.114 -0.206 6.831 1.00 96.00 105 GLN A C 1
ATOM 810 O O . GLN A 1 105 ? 6.515 0.105 7.857 1.00 96.00 105 GLN A O 1
ATOM 815 N N . THR A 1 106 ? 6.536 -0.142 5.629 1.00 97.12 106 THR A N 1
ATOM 816 C CA . THR A 1 106 ? 5.136 0.258 5.444 1.00 97.12 106 THR A CA 1
ATOM 817 C C . THR A 1 106 ? 4.177 -0.769 6.047 1.00 97.12 106 THR A C 1
ATOM 819 O O . THR A 1 106 ? 3.253 -0.378 6.752 1.00 97.12 106 THR A O 1
ATOM 822 N N . ILE A 1 107 ? 4.398 -2.063 5.796 1.00 98.06 107 ILE A N 1
ATOM 823 C CA . ILE A 1 107 ? 3.573 -3.161 6.320 1.00 98.06 107 ILE A CA 1
ATOM 824 C C . ILE A 1 107 ? 3.616 -3.174 7.846 1.00 98.06 107 ILE A C 1
ATOM 826 O O . ILE A 1 107 ? 2.574 -3.117 8.489 1.00 98.06 107 ILE A O 1
ATOM 830 N N . GLU A 1 108 ? 4.815 -3.152 8.426 1.00 97.56 108 GLU A N 1
ATOM 831 C CA . GLU A 1 108 ? 5.006 -3.150 9.878 1.00 97.56 108 GLU A CA 1
ATOM 832 C C . GLU A 1 108 ? 4.371 -1.909 10.522 1.00 97.56 108 GLU A C 1
ATOM 834 O O . GLU A 1 108 ? 3.756 -2.004 11.585 1.00 97.56 108 GLU A O 1
ATOM 839 N N . ARG A 1 109 ? 4.431 -0.745 9.857 1.00 97.31 109 ARG A N 1
ATOM 840 C CA . ARG A 1 109 ? 3.731 0.459 10.322 1.00 97.31 109 ARG A CA 1
ATOM 841 C C . ARG A 1 109 ? 2.212 0.289 10.280 1.00 97.31 109 ARG A C 1
ATOM 843 O O . ARG A 1 109 ? 1.562 0.668 11.249 1.00 97.31 109 ARG A O 1
ATOM 850 N N . ILE A 1 110 ? 1.649 -0.279 9.215 1.00 98.06 110 ILE A N 1
ATOM 851 C CA . ILE A 1 110 ? 0.204 -0.553 9.110 1.00 98.06 110 ILE A CA 1
ATOM 852 C C . ILE A 1 110 ? -0.239 -1.527 10.207 1.00 98.06 110 ILE A C 1
ATOM 854 O O . ILE A 1 110 ? -1.212 -1.250 10.907 1.00 98.06 110 ILE A O 1
ATOM 858 N N . TRP A 1 111 ? 0.513 -2.606 10.425 1.00 98.19 111 TRP A N 1
ATOM 859 C CA . TRP A 1 111 ? 0.250 -3.557 11.505 1.00 98.19 111 TRP A CA 1
ATOM 860 C C . TRP A 1 111 ? 0.338 -2.908 12.889 1.00 98.19 111 TRP A C 1
ATOM 862 O O . TRP A 1 111 ? -0.499 -3.184 13.743 1.00 98.19 111 TRP A O 1
ATOM 872 N N . SER A 1 112 ? 1.282 -1.983 13.108 1.00 97.19 112 SE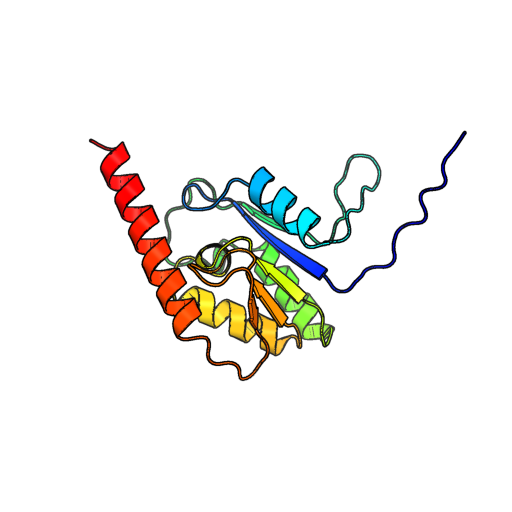R A N 1
ATOM 873 C CA . SER A 1 112 ? 1.366 -1.225 14.368 1.00 97.19 112 SER A CA 1
ATOM 874 C C . SER A 1 112 ? 0.133 -0.350 14.638 1.00 97.19 112 SER A C 1
ATOM 876 O O . SER A 1 112 ? -0.117 0.009 15.784 1.00 97.19 112 SER A O 1
ATOM 878 N N . CYS A 1 113 ? -0.652 -0.029 13.602 1.00 96.94 113 CYS A N 1
ATOM 879 C CA . CYS A 1 113 ? -1.938 0.659 13.725 1.00 96.94 113 CYS A CA 1
ATOM 880 C C . CYS A 1 113 ? -3.120 -0.304 13.974 1.00 96.94 113 CYS A C 1
ATOM 882 O O . CYS A 1 113 ? -4.259 0.149 14.009 1.00 96.94 113 CYS A O 1
ATOM 884 N N . GLY A 1 114 ? -2.885 -1.617 14.097 1.00 96.25 114 GLY A N 1
ATOM 885 C CA . GLY A 1 114 ? -3.936 -2.636 14.239 1.00 96.25 114 GLY A CA 1
ATOM 886 C C . GLY A 1 114 ? -4.644 -3.017 12.932 1.00 96.25 114 GLY A C 1
ATOM 887 O O . GLY A 1 114 ? -5.649 -3.723 12.963 1.00 96.25 114 GLY A O 1
ATOM 888 N N . MET A 1 115 ? -4.137 -2.558 11.787 1.00 98.06 115 MET A N 1
ATOM 889 C CA . MET A 1 115 ? -4.752 -2.766 10.475 1.00 98.06 115 MET A CA 1
ATOM 890 C C . MET A 1 115 ? -4.108 -3.931 9.716 1.00 98.06 115 MET A C 1
ATOM 892 O O . MET A 1 115 ? -2.988 -4.340 10.015 1.00 98.06 115 MET A O 1
ATOM 896 N N . LEU A 1 116 ? -4.787 -4.414 8.679 1.00 98.31 116 LEU A N 1
ATOM 897 C CA . LEU A 1 116 ? -4.347 -5.485 7.784 1.00 98.31 116 LEU A CA 1
ATOM 898 C C . LEU A 1 116 ? -3.895 -4.917 6.430 1.00 98.31 116 LEU A C 1
ATOM 900 O O . LEU A 1 116 ? -4.336 -3.843 6.011 1.00 98.31 116 LEU A O 1
ATOM 904 N N . VAL A 1 117 ? -3.050 -5.648 5.702 1.00 98.25 117 VAL A N 1
ATOM 905 C CA . VAL A 1 117 ? -2.560 -5.238 4.374 1.00 98.25 117 VAL A CA 1
ATOM 906 C C . VAL A 1 117 ? -3.180 -6.117 3.298 1.00 98.25 117 VAL A C 1
ATOM 908 O O . VAL A 1 117 ? -2.884 -7.304 3.217 1.00 98.25 117 VAL A O 1
ATOM 911 N N . TYR A 1 118 ? -4.001 -5.536 2.427 1.00 97.94 118 TYR A N 1
ATOM 912 C CA . TYR A 1 118 ? -4.557 -6.230 1.269 1.00 97.94 118 TYR A CA 1
ATOM 913 C C . TYR A 1 118 ? -3.783 -5.871 -0.002 1.00 97.94 118 TYR A C 1
ATOM 915 O O . TYR A 1 118 ? -3.655 -4.699 -0.365 1.00 97.94 118 TYR A O 1
ATOM 923 N N . VAL A 1 119 ? -3.310 -6.886 -0.721 1.00 97.00 119 VAL A N 1
ATOM 924 C CA . VAL A 1 119 ? -2.596 -6.737 -1.992 1.00 97.00 119 VAL A CA 1
ATOM 925 C C . VAL A 1 119 ? -3.413 -7.395 -3.090 1.00 97.00 119 VAL A C 1
ATOM 927 O O . VAL A 1 119 ? -3.585 -8.612 -3.125 1.00 97.00 119 VAL A O 1
ATOM 930 N N . HIS A 1 120 ? -3.925 -6.581 -4.007 1.00 95.25 120 HIS A N 1
ATOM 931 C CA . HIS A 1 120 ? -4.889 -7.048 -4.999 1.00 95.25 120 HIS A CA 1
ATOM 932 C C . HIS A 1 120 ? -4.287 -7.981 -6.050 1.00 95.25 120 HIS A C 1
ATOM 934 O O . HIS A 1 120 ? -4.940 -8.910 -6.516 1.00 95.25 120 HIS A O 1
ATOM 940 N N . THR A 1 121 ? -3.049 -7.726 -6.464 1.00 86.75 121 THR A N 1
ATOM 941 C CA . THR A 1 121 ? -2.364 -8.535 -7.472 1.00 86.75 121 THR A CA 1
ATOM 942 C C . THR A 1 121 ? -1.074 -9.076 -6.897 1.00 86.75 121 THR A C 1
ATOM 944 O O . THR A 1 121 ? -0.106 -8.337 -6.775 1.00 86.75 121 THR A O 1
ATOM 947 N N . VAL A 1 122 ? -1.057 -10.368 -6.586 1.00 77.19 122 VAL A N 1
ATOM 948 C CA . VAL A 1 122 ? 0.133 -11.119 -6.179 1.00 77.19 122 VAL A CA 1
ATOM 949 C C . VAL A 1 122 ? 0.472 -12.089 -7.312 1.00 77.19 122 VAL A C 1
ATOM 951 O O . VAL A 1 122 ? -0.414 -12.711 -7.910 1.00 77.19 122 VAL A O 1
ATOM 954 N N . ARG A 1 123 ? 1.749 -12.179 -7.694 1.00 73.38 123 ARG A N 1
ATOM 955 C CA . ARG A 1 123 ? 2.167 -12.965 -8.863 1.00 73.38 123 ARG A CA 1
ATOM 956 C C . ARG A 1 123 ? 1.782 -14.438 -8.674 1.00 73.38 123 ARG A C 1
ATOM 958 O O . ARG A 1 123 ? 2.253 -15.082 -7.749 1.00 73.38 123 ARG A O 1
ATOM 965 N N . GLY A 1 124 ? 0.965 -14.972 -9.584 1.00 67.19 124 GLY A N 1
ATOM 966 C CA . GLY A 1 124 ? 0.631 -16.401 -9.656 1.00 67.19 124 GLY A CA 1
ATOM 967 C C . GLY A 1 124 ? -0.445 -16.903 -8.685 1.00 67.19 124 GLY A C 1
ATOM 968 O O . GLY A 1 124 ? -0.996 -17.962 -8.954 1.00 67.19 124 GLY A O 1
ATOM 969 N N . ASN A 1 125 ? -0.799 -16.144 -7.638 1.00 66.94 125 ASN A N 1
ATOM 970 C CA . ASN A 1 125 ? -1.625 -16.645 -6.525 1.00 66.94 125 ASN A CA 1
ATOM 971 C C . ASN A 1 125 ? -2.898 -15.822 -6.225 1.00 66.94 125 ASN A C 1
ATOM 973 O O . ASN A 1 125 ? -3.575 -16.082 -5.237 1.00 66.94 125 ASN A O 1
ATOM 977 N N . GLY A 1 126 ? -3.269 -14.852 -7.069 1.00 79.38 126 GLY A N 1
ATOM 978 C CA . GLY A 1 126 ? -4.459 -14.016 -6.84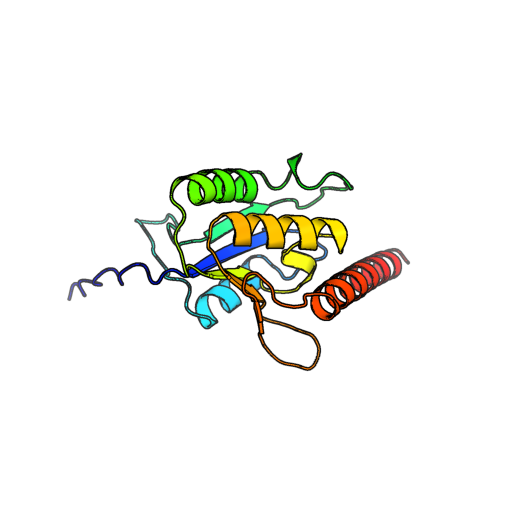0 1.00 79.38 126 GLY A CA 1
ATOM 979 C C . GLY A 1 126 ? -4.202 -12.883 -5.842 1.00 79.38 126 GLY A C 1
ATOM 980 O O . GLY A 1 126 ? -3.081 -12.397 -5.742 1.00 79.38 126 GLY A O 1
ATOM 981 N N . SER A 1 127 ? -5.233 -12.390 -5.157 1.00 92.06 127 SER A N 1
ATOM 982 C CA . SER A 1 127 ? -5.070 -11.365 -4.115 1.00 92.06 127 SER A CA 1
ATOM 983 C C . SER A 1 127 ? -4.741 -11.984 -2.758 1.00 92.06 127 SER A C 1
ATOM 985 O O . SER A 1 127 ? -5.254 -13.060 -2.460 1.00 92.06 127 SER A O 1
ATOM 987 N N . ALA A 1 128 ? -3.999 -11.274 -1.908 1.00 94.94 128 ALA A N 1
ATOM 988 C CA . ALA A 1 128 ? -3.668 -11.717 -0.552 1.00 94.94 128 ALA A CA 1
ATOM 989 C C . ALA A 1 128 ? -4.028 -10.660 0.502 1.00 94.94 128 ALA A C 1
ATOM 991 O O . ALA A 1 128 ? -3.997 -9.460 0.224 1.00 94.94 128 ALA A O 1
ATOM 992 N N . LEU A 1 129 ? -4.360 -11.120 1.708 1.00 96.75 129 LEU A N 1
ATOM 993 C CA . LEU A 1 129 ? -4.557 -10.306 2.905 1.00 96.75 129 LEU A CA 1
ATOM 994 C C . LEU A 1 129 ? -3.520 -10.758 3.935 1.00 96.75 129 LEU A C 1
ATOM 996 O O . LEU A 1 129 ? -3.452 -11.949 4.212 1.00 96.75 129 LEU A O 1
ATOM 1000 N N . TYR A 1 130 ? -2.728 -9.820 4.448 1.00 97.44 130 TYR A N 1
ATOM 1001 C CA . TYR A 1 130 ? -1.648 -10.076 5.396 1.00 97.44 130 TYR A CA 1
ATOM 1002 C C . TYR A 1 130 ? -1.953 -9.426 6.744 1.00 97.44 130 TYR A C 1
ATOM 1004 O O . TYR A 1 130 ? -2.204 -8.213 6.821 1.00 97.44 130 TYR A O 1
ATOM 1012 N N . GLU A 1 131 ? -1.874 -10.216 7.804 1.00 97.75 131 GLU A N 1
ATOM 1013 C CA . GLU A 1 131 ? -2.053 -9.804 9.190 1.00 97.75 131 GLU A CA 1
ATOM 1014 C C . GLU A 1 131 ? -0.745 -9.857 9.984 1.00 97.75 131 GLU A C 1
ATOM 1016 O O . GLU A 1 131 ? 0.269 -10.400 9.543 1.00 97.75 131 GLU A O 1
ATOM 1021 N N . ALA A 1 132 ? -0.738 -9.211 11.151 1.00 97.25 132 ALA A N 1
ATOM 1022 C CA . ALA A 1 132 ? 0.471 -9.105 11.953 1.00 97.25 132 ALA A CA 1
ATOM 1023 C C . ALA A 1 132 ? 0.945 -10.497 12.401 1.00 97.25 132 ALA A C 1
ATOM 1025 O O . ALA A 1 132 ? 0.221 -11.211 13.088 1.00 97.25 132 ALA A O 1
ATOM 1026 N N . GLY A 1 133 ? 2.184 -10.846 12.050 1.00 95.69 133 GLY A N 1
ATOM 1027 C CA . GLY A 1 133 ? 2.770 -12.160 12.332 1.00 95.69 133 GLY A CA 1
ATOM 1028 C C . GLY A 1 133 ? 2.885 -13.071 11.110 1.00 95.69 133 GLY A C 1
ATOM 1029 O O . GLY A 1 133 ? 3.625 -14.050 11.180 1.00 95.69 133 GLY A O 1
ATOM 1030 N N . ASP A 1 134 ? 2.244 -12.726 9.990 1.00 97.50 134 ASP A N 1
ATOM 1031 C CA . ASP A 1 134 ? 2.408 -13.462 8.738 1.00 97.50 134 ASP A CA 1
ATOM 1032 C C . ASP A 1 134 ? 3.843 -13.388 8.200 1.00 97.50 134 ASP A C 1
ATOM 1034 O O . ASP A 1 134 ? 4.530 -12.362 8.297 1.00 97.50 134 ASP A O 1
ATOM 1038 N N . ASP A 1 135 ? 4.278 -14.469 7.548 1.00 96.44 135 ASP A N 1
ATOM 1039 C CA . ASP A 1 135 ? 5.506 -14.458 6.761 1.00 96.44 135 ASP A CA 1
ATOM 1040 C C . ASP A 1 135 ? 5.292 -13.690 5.448 1.00 96.44 135 ASP A C 1
ATOM 1042 O O . ASP A 1 135 ? 4.574 -14.118 4.544 1.00 96.44 135 ASP A O 1
ATOM 1046 N N . ILE A 1 136 ? 5.949 -12.535 5.339 1.00 96.31 136 ILE A N 1
ATOM 1047 C CA . ILE A 1 136 ? 5.890 -11.659 4.163 1.00 96.31 136 ILE A CA 1
ATOM 1048 C C . ILE A 1 136 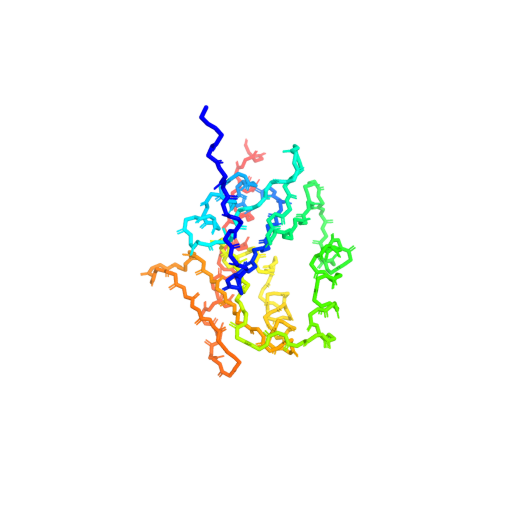? 7.075 -11.852 3.208 1.00 96.31 136 ILE A C 1
ATOM 1050 O O . ILE A 1 136 ? 7.255 -11.036 2.305 1.00 96.31 136 ILE A O 1
ATOM 1054 N N . THR A 1 137 ? 7.900 -12.888 3.383 1.00 96.19 137 THR A N 1
ATOM 1055 C CA . THR A 1 137 ? 9.104 -13.117 2.562 1.00 96.19 137 THR A CA 1
ATOM 1056 C C . THR A 1 137 ? 8.779 -13.151 1.069 1.00 96.19 137 THR A C 1
ATOM 1058 O O . THR A 1 137 ? 9.327 -12.352 0.306 1.00 96.19 137 THR A O 1
ATOM 1061 N N . ASP A 1 138 ? 7.794 -13.956 0.667 1.00 93.69 138 ASP A N 1
ATOM 1062 C CA . ASP A 1 138 ? 7.368 -14.055 -0.734 1.00 93.69 138 ASP A CA 1
ATOM 1063 C C . ASP A 1 138 ? 6.849 -12.718 -1.285 1.00 93.69 138 ASP A C 1
ATOM 1065 O O . ASP A 1 138 ? 7.119 -12.353 -2.432 1.00 93.69 138 ASP A O 1
ATOM 1069 N N . LEU A 1 139 ? 6.129 -11.940 -0.467 1.00 95.25 139 LEU A N 1
ATOM 1070 C CA . LEU A 1 139 ? 5.646 -10.617 -0.863 1.00 95.25 139 LEU A CA 1
ATOM 1071 C C . LEU A 1 139 ? 6.816 -9.662 -1.133 1.00 95.25 139 LEU A C 1
ATOM 1073 O O . LEU A 1 139 ? 6.801 -8.921 -2.117 1.00 95.25 139 LEU A O 1
ATOM 1077 N N . LEU A 1 140 ? 7.840 -9.678 -0.281 1.00 96.81 140 LEU A N 1
ATOM 1078 C CA . LEU A 1 140 ? 9.024 -8.833 -0.431 1.00 96.81 140 LEU A CA 1
ATOM 1079 C C . LEU A 1 140 ? 9.865 -9.224 -1.654 1.00 96.81 140 LEU A C 1
ATOM 1081 O O . LEU A 1 140 ? 10.364 -8.338 -2.356 1.00 96.81 140 LEU A O 1
ATOM 1085 N N . ASP A 1 141 ? 9.952 -10.515 -1.967 1.00 95.19 141 ASP A N 1
ATOM 1086 C CA . ASP A 1 141 ? 10.583 -10.999 -3.198 1.00 95.19 141 ASP A CA 1
ATOM 1087 C C . ASP A 1 141 ? 9.819 -10.535 -4.443 1.00 95.19 141 ASP A C 1
ATOM 1089 O O . ASP A 1 141 ? 10.422 -10.131 -5.446 1.00 95.19 141 ASP A O 1
ATOM 1093 N N . MET A 1 142 ? 8.486 -10.485 -4.374 1.00 94.31 142 MET A N 1
ATOM 1094 C CA . MET A 1 142 ? 7.675 -9.902 -5.445 1.00 94.31 142 MET A CA 1
ATOM 1095 C C . MET A 1 142 ? 7.913 -8.401 -5.601 1.00 94.31 142 MET A C 1
ATOM 1097 O O . MET A 1 142 ? 8.043 -7.932 -6.734 1.00 94.31 142 MET A O 1
ATOM 1101 N N . VAL A 1 143 ? 8.059 -7.648 -4.503 1.00 95.31 143 VAL A N 1
ATOM 1102 C CA . VAL A 1 143 ? 8.451 -6.228 -4.567 1.00 95.31 143 VAL A CA 1
ATOM 1103 C C . VAL A 1 143 ? 9.789 -6.071 -5.295 1.00 95.31 143 VAL A C 1
ATOM 1105 O O . VAL A 1 143 ? 9.908 -5.221 -6.182 1.00 95.31 143 VAL A O 1
ATOM 1108 N N . ALA A 1 144 ? 10.790 -6.895 -4.970 1.00 94.38 144 ALA A N 1
ATOM 1109 C CA . ALA A 1 144 ? 12.094 -6.862 -5.635 1.00 94.38 144 ALA A CA 1
ATOM 1110 C C . ALA A 1 144 ? 11.981 -7.176 -7.137 1.00 94.38 144 ALA A C 1
ATOM 1112 O O . ALA A 1 144 ? 12.550 -6.471 -7.979 1.00 94.38 144 ALA A O 1
ATOM 1113 N N . ALA A 1 145 ? 11.214 -8.208 -7.493 1.00 92.06 145 ALA A N 1
ATOM 1114 C CA . ALA A 1 145 ? 10.992 -8.601 -8.879 1.00 92.06 145 ALA A CA 1
ATOM 1115 C C . ALA A 1 145 ? 10.292 -7.496 -9.690 1.00 92.06 145 ALA A C 1
ATOM 1117 O O . ALA A 1 145 ? 10.723 -7.179 -10.804 1.00 92.06 145 ALA A O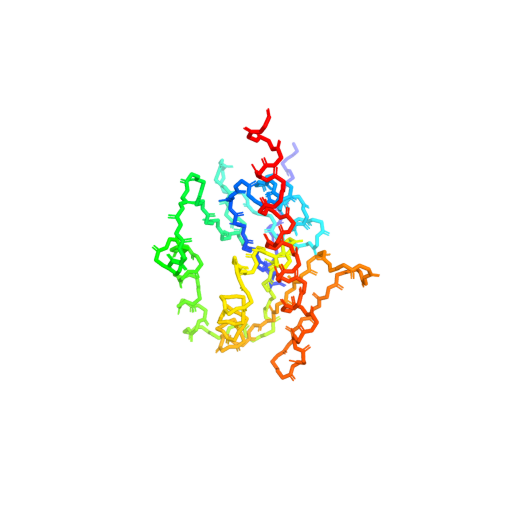 1
ATOM 1118 N N . GLU A 1 146 ? 9.255 -6.864 -9.135 1.00 92.06 146 GLU A N 1
ATOM 1119 C CA . GLU A 1 146 ? 8.541 -5.755 -9.778 1.00 92.06 146 GLU A CA 1
ATOM 1120 C C . GLU A 1 146 ? 9.420 -4.511 -9.921 1.00 92.06 146 GLU A C 1
ATOM 1122 O O . GLU A 1 146 ? 9.429 -3.877 -10.981 1.00 92.06 146 GLU A O 1
ATOM 1127 N N . GLN A 1 147 ? 10.217 -4.189 -8.899 1.00 91.75 147 GLN A N 1
ATOM 1128 C CA . GLN A 1 147 ? 11.181 -3.092 -8.948 1.00 91.75 147 GLN A CA 1
ATOM 1129 C C . GLN A 1 147 ? 12.182 -3.288 -10.099 1.00 91.75 147 GLN A C 1
ATOM 1131 O O . GLN A 1 147 ? 12.430 -2.363 -10.884 1.00 91.75 147 GLN A O 1
ATOM 1136 N N . ASN A 1 148 ? 12.724 -4.500 -10.237 1.00 90.00 148 ASN A N 1
ATOM 1137 C CA . ASN A 1 148 ? 13.643 -4.860 -11.315 1.00 90.00 148 ASN A CA 1
ATOM 1138 C C . ASN A 1 148 ? 12.965 -4.787 -12.688 1.00 90.00 148 ASN A C 1
ATOM 1140 O O . ASN A 1 148 ? 13.501 -4.164 -13.609 1.00 90.00 148 ASN A O 1
ATOM 1144 N N . ALA A 1 149 ? 11.756 -5.337 -12.821 1.00 87.94 149 ALA A N 1
ATOM 1145 C CA . ALA A 1 149 ? 10.987 -5.270 -14.060 1.00 87.94 149 ALA A CA 1
ATOM 1146 C C . ALA A 1 149 ? 10.706 -3.817 -14.488 1.00 87.94 149 ALA A C 1
ATOM 1148 O O . ALA A 1 149 ? 10.865 -3.473 -15.663 1.00 87.94 149 ALA A O 1
ATOM 1149 N N . ALA A 1 150 ? 10.353 -2.939 -13.545 1.00 85.69 150 ALA A N 1
ATOM 1150 C CA . ALA A 1 150 ? 10.130 -1.520 -13.810 1.00 85.69 150 ALA A CA 1
ATOM 1151 C C . ALA A 1 150 ? 11.409 -0.804 -14.282 1.00 85.69 150 ALA A C 1
ATOM 1153 O O . ALA A 1 150 ? 11.362 0.041 -15.181 1.00 85.69 150 ALA A O 1
ATOM 1154 N N . ASN A 1 151 ? 12.568 -1.157 -13.720 1.00 83.94 151 ASN A N 1
ATOM 1155 C CA . ASN A 1 151 ? 13.858 -0.620 -14.155 1.00 83.94 151 ASN A CA 1
ATOM 1156 C C . ASN A 1 151 ? 14.229 -1.072 -15.578 1.00 83.94 151 ASN A C 1
ATOM 1158 O O . ASN A 1 151 ? 14.657 -0.239 -16.377 1.00 83.94 151 ASN A O 1
ATOM 1162 N N . VAL A 1 152 ? 14.002 -2.345 -15.920 1.00 83.56 152 VAL A N 1
ATOM 1163 C CA . VAL A 1 152 ? 14.260 -2.887 -17.269 1.00 83.56 152 VAL A CA 1
ATOM 1164 C C . VAL A 1 152 ? 13.343 -2.262 -18.325 1.00 83.56 152 VAL A C 1
ATOM 1166 O O . VAL A 1 152 ? 13.791 -1.918 -19.417 1.00 83.56 152 VAL A O 1
ATOM 1169 N N . ARG A 1 153 ? 12.054 -2.055 -18.024 1.00 79.62 153 ARG A N 1
ATOM 1170 C CA . ARG A 1 153 ? 11.136 -1.354 -18.947 1.00 79.62 153 ARG A CA 1
ATOM 1171 C C . ARG A 1 153 ? 11.623 0.064 -19.248 1.00 79.62 153 ARG A C 1
ATOM 1173 O O . ARG A 1 153 ? 11.597 0.509 -20.391 1.00 79.62 153 ARG A O 1
ATOM 1180 N N . LYS A 1 154 ? 12.124 0.758 -18.224 1.00 70.12 154 LYS A N 1
ATOM 1181 C CA . LYS A 1 154 ? 12.655 2.115 -18.361 1.00 70.12 154 LYS A CA 1
ATOM 1182 C C . LYS A 1 154 ? 13.934 2.176 -19.199 1.00 70.12 154 LYS A C 1
ATOM 1184 O O . LYS A 1 154 ? 14.121 3.160 -19.908 1.00 70.12 154 LYS A O 1
ATOM 1189 N N . SER A 1 155 ? 14.821 1.183 -19.099 1.00 71.50 155 SER A N 1
ATOM 1190 C CA . SER A 1 155 ? 16.034 1.143 -19.926 1.00 71.50 155 SER A CA 1
ATOM 1191 C C . SER A 1 155 ? 15.716 0.834 -21.387 1.00 71.50 155 SER A C 1
ATOM 1193 O O . SER A 1 155 ? 16.299 1.459 -22.264 1.00 71.50 155 SER A O 1
ATOM 1195 N N . ARG A 1 156 ? 14.742 -0.046 -21.650 1.00 64.69 156 ARG A N 1
ATOM 1196 C CA . ARG A 1 156 ? 14.276 -0.362 -23.011 1.00 64.69 156 ARG A CA 1
ATOM 1197 C C . ARG A 1 156 ? 13.641 0.824 -23.736 1.00 64.69 156 ARG A C 1
ATOM 1199 O O . ARG A 1 156 ? 13.885 0.982 -24.916 1.00 64.69 156 ARG A O 1
ATOM 1206 N N . ASN A 1 157 ? 12.904 1.684 -23.035 1.00 60.16 157 ASN A N 1
ATOM 1207 C CA . ASN A 1 157 ? 12.284 2.876 -23.635 1.00 60.16 157 ASN A CA 1
ATOM 1208 C C . ASN A 1 157 ? 13.263 4.047 -23.871 1.00 60.16 157 ASN A C 1
ATOM 1210 O O . ASN A 1 157 ? 12.831 5.134 -24.247 1.00 60.16 157 ASN A O 1
ATOM 1214 N N . LYS A 1 158 ? 14.554 3.874 -23.565 1.00 53.94 158 LYS A N 1
ATOM 1215 C CA . LYS A 1 158 ? 15.607 4.877 -23.792 1.00 53.94 158 LYS A CA 1
ATOM 1216 C C . LYS A 1 158 ? 16.521 4.553 -24.979 1.00 53.94 158 LYS A C 1
ATOM 1218 O O . LYS A 1 158 ? 17.372 5.384 -25.288 1.00 53.94 158 LYS A O 1
ATOM 1223 N N . VAL A 1 159 ? 16.384 3.362 -25.561 1.00 46.88 159 VAL A N 1
ATOM 1224 C CA . VAL A 1 159 ? 17.072 2.919 -26.784 1.00 46.88 159 VAL A CA 1
ATOM 1225 C C . VAL A 1 159 ? 16.140 3.168 -27.958 1.00 46.88 159 VAL A C 1
ATOM 1227 O O . VAL A 1 159 ? 16.644 3.638 -28.996 1.00 46.88 159 VAL A O 1
#

pLDDT: mean 87.23, std 13.68, range [39.81, 98.31]

Organism: NCBI:txid1185766

Mean predicted aligned error: 6.01 Å

Foldseek 3Di:
DDPPPDQDPQDLEAEEAEDEPLDPHSVVSVVLSVVVPFRWDDDDPDTPTNYQYQYQYPDDDPPCVVRSVSLVVVLVVLLVVLPAAREYEDAALCSCDLALVSNVVSQVSCQSSNYWYWYQDDPPPGIDIGHPPDDCPSSRVRSVVSSVVSVVVVVVVVD

Secondary structure (DSSP, 8-state):
-----PPPPP-SEEEEEEE-TTS--HHHHHHHHHHHTPPP-EETTEE-SSEEEEE-TT---S--TTT-HHHHHHHHHHHHH--TT-EEEESSHHHH-SSHHHHHHHHHHHHHTT-EEEEEEETTTEEEEE-TT---HHHHHHHHHHHHHHHHHHHHTT-

Sequence (159 aa):
MDIDKKEDPFNGKWAVVTVNERLPSRGEQIARARAWGVTESMLGRKDISALIVDDVTGKRTTNWPGLLKKRAVFLDVMGTVLPAGDQVFFATPLCIGFSPAHARQTIERIWSCGMLVYVHTVRGNGSALYEAGDDITDLLDMVAAEQNAANVRKSRNKV

Radius of gyration: 16.23 Å; Cα contacts (8 Å, |Δi|>4): 244; chains: 1; bounding box: 54×34×44 Å

Nearest PDB structures (foldseek):
  5c31-assembly2_F  TM=5.612E-01  e=3.942E-03  Staphylococcus aureus
  3pkz-assembly1_A  TM=5.687E-01  e=4.731E-03  Staphylococcus aureus
  5c32-assembly1_C  TM=5.382E-01  e=5.028E-03  Staphylococcus aureus
  2r0q-assembly1_E  TM=5.371E-01  e=1.043E-02  Staphylococcus aureus
  5c31-assembly2_G  TM=5.805E-01  e=2.760E-02  Staphylococcus aureus